Protein AF-A0A965AA32-F1 (afdb_monomer_lite)

pLDDT: mean 95.76, std 3.93, range [73.44, 98.69]

Foldseek 3Di:
DDQDPNFDDDVNHGPVVVCVVPPPPDDDDRLVVVLVVVVVVCVVQPPDPDAAADECVVDLDLVSLLSCVVSVHAYEYADVVSVVSNVVSPDDPVRYHHDHDPDDPVD

Secondary structure (DSSP, 8-state):
-EEETTEEEETTEEHHHHHHHH-SS-----HHHHHHHHHHHHHHTTTS----EEEGGG---HHHHHHHHHTT-EEEESSHHHHHHHHHTT--GGGEEE--SS--TT-

Sequence (107 aa):
MLLENGSYTIQGISVQEIAKEFGTPLYVYDASTIVSQIKTLRAAFAGTDLRIKYAAKALTNVNILRIMKQQGIGIDVVSVNEARLAMHAGFTSAEIMFTPSGVDFDE

Structure (mmCIF, N/CA/C/O backbone):
data_AF-A0A965AA32-F1
#
_entry.id   AF-A0A965AA32-F1
#
loop_
_atom_site.group_PDB
_atom_site.id
_atom_site.type_symbol
_atom_site.label_atom_id
_atom_site.label_alt_id
_atom_site.label_comp_id
_atom_site.label_asym_id
_atom_site.label_entity_id
_atom_site.label_seq_id
_atom_site.pdbx_PDB_ins_code
_atom_site.Cartn_x
_atom_site.Cartn_y
_atom_site.Cartn_z
_atom_site.occupancy
_atom_site.B_iso_or_equiv
_atom_site.auth_seq_id
_atom_site.auth_comp_id
_atom_site.auth_asym_id
_atom_site.auth_atom_id
_atom_site.pdbx_PDB_model_num
ATOM 1 N N . MET A 1 1 ? -5.068 11.812 9.236 1.00 84.81 1 MET A N 1
ATOM 2 C CA . MET A 1 1 ? -5.909 12.022 10.433 1.00 84.81 1 MET A CA 1
ATOM 3 C C . MET A 1 1 ? -5.695 13.447 10.897 1.00 84.81 1 MET A C 1
ATOM 5 O O . MET A 1 1 ? -4.544 13.865 10.970 1.00 84.81 1 MET A O 1
ATOM 9 N N . LEU A 1 2 ? -6.769 14.184 11.149 1.00 90.88 2 LEU A N 1
ATOM 10 C CA . LEU A 1 2 ? -6.731 15.578 11.596 1.00 90.88 2 LEU A CA 1
ATOM 11 C C . LEU A 1 2 ? -7.515 15.704 12.903 1.00 90.88 2 LEU A C 1
ATOM 13 O O . LEU A 1 2 ? -8.401 14.893 13.154 1.00 90.88 2 LEU A O 1
ATOM 17 N N . LEU A 1 3 ? -7.158 16.667 13.753 1.00 92.81 3 LEU A N 1
ATOM 18 C CA . LEU A 1 3 ? -7.915 16.983 14.964 1.00 92.81 3 LEU A CA 1
ATOM 19 C C . LEU A 1 3 ? -8.812 18.186 14.669 1.00 92.81 3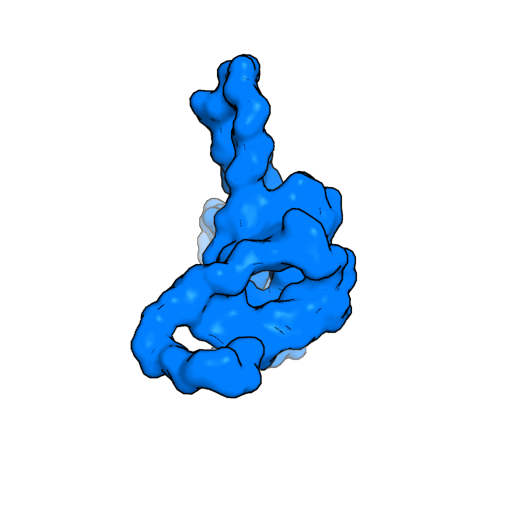 LEU A C 1
ATOM 21 O O . LEU A 1 3 ? -8.315 19.292 14.472 1.00 92.81 3 LEU A O 1
ATOM 25 N N . GLU A 1 4 ? -10.122 17.970 14.653 1.00 90.25 4 GLU A N 1
ATOM 26 C CA . GLU A 1 4 ? -11.129 18.976 14.317 1.00 90.25 4 GLU A CA 1
ATOM 27 C C . GLU A 1 4 ? -12.157 19.038 15.448 1.00 90.25 4 GLU A C 1
ATOM 29 O O . GLU A 1 4 ? -12.751 18.027 15.819 1.00 90.25 4 GLU A O 1
ATOM 34 N N . ASN A 1 5 ? -12.345 20.220 16.046 1.00 87.81 5 ASN A N 1
ATOM 35 C CA . ASN A 1 5 ? -13.311 20.444 17.133 1.00 87.81 5 ASN A CA 1
ATOM 36 C C . ASN A 1 5 ? -13.199 19.439 18.304 1.00 87.81 5 ASN A C 1
ATOM 38 O O . ASN A 1 5 ? -14.198 19.067 18.914 1.00 87.81 5 ASN A O 1
ATOM 42 N N . GLY A 1 6 ? -11.981 18.979 18.616 1.00 91.44 6 GLY A N 1
ATOM 43 C CA . GLY A 1 6 ? -11.726 18.014 19.694 1.00 91.44 6 GLY A CA 1
ATOM 44 C C . GLY A 1 6 ? -11.959 16.542 19.326 1.00 91.44 6 GLY A C 1
ATOM 45 O O . GLY A 1 6 ? -11.806 15.679 20.188 1.00 91.44 6 GLY A O 1
ATOM 46 N N . SER A 1 7 ? -12.281 16.234 18.067 1.00 91.62 7 SER A N 1
ATOM 47 C CA . SER A 1 7 ? -12.414 14.870 17.547 1.00 91.62 7 SER A CA 1
ATOM 48 C C .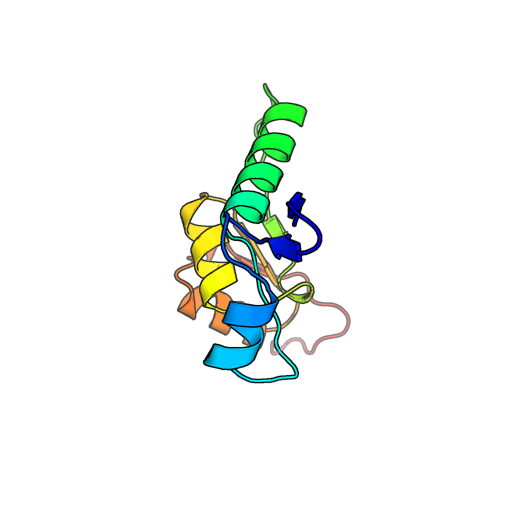 SER A 1 7 ? -11.386 14.599 16.451 1.00 91.62 7 SER A C 1
ATOM 50 O O . SER A 1 7 ? -11.121 15.456 15.611 1.00 91.62 7 SER A O 1
ATOM 52 N N . TYR A 1 8 ? -10.822 13.391 16.419 1.00 95.94 8 TYR A N 1
ATOM 53 C CA . TYR A 1 8 ? -9.996 12.976 15.289 1.00 95.94 8 TYR A CA 1
ATOM 54 C C . TYR A 1 8 ? -10.874 12.572 14.104 1.00 95.94 8 TYR A C 1
ATOM 56 O O . TYR A 1 8 ? -11.870 11.864 14.277 1.00 95.94 8 TYR A O 1
ATOM 64 N N . THR A 1 9 ? -10.486 12.993 12.903 1.00 95.75 9 THR A N 1
ATOM 65 C CA . THR A 1 9 ? -11.181 12.675 11.655 1.00 95.75 9 THR A CA 1
ATOM 66 C C . THR A 1 9 ? -10.240 12.041 10.629 1.00 95.75 9 THR A C 1
ATOM 68 O O . THR A 1 9 ? -9.030 12.308 10.587 1.00 95.75 9 THR A O 1
ATOM 71 N N . ILE A 1 10 ? -10.791 11.159 9.794 1.00 95.25 10 ILE A N 1
ATOM 72 C CA . ILE A 1 10 ? -10.145 10.605 8.599 1.00 95.25 10 ILE A CA 1
ATOM 73 C C . ILE A 1 10 ? -11.060 10.923 7.421 1.00 95.25 10 ILE A C 1
ATOM 75 O O . ILE A 1 10 ? -12.216 10.514 7.421 1.00 95.25 10 ILE A O 1
ATOM 79 N N . GLN A 1 11 ? -10.561 11.675 6.434 1.00 92.12 11 GLN A N 1
ATOM 80 C CA . GLN A 1 11 ? -11.360 12.140 5.291 1.00 92.12 11 GLN A CA 1
ATOM 81 C C . GLN A 1 11 ? -12.665 12.860 5.702 1.00 92.12 11 GLN A C 1
ATOM 83 O O . GLN A 1 11 ? -13.687 12.724 5.038 1.00 92.12 11 GLN A O 1
ATOM 88 N N . GLY A 1 12 ? -12.639 13.607 6.815 1.00 92.62 12 GLY A N 1
ATOM 89 C CA . GLY A 1 12 ? -13.803 14.316 7.362 1.00 92.62 12 GLY A CA 1
ATOM 90 C C . GLY A 1 12 ? -14.786 13.451 8.162 1.00 92.62 12 GLY A C 1
ATOM 91 O O . GLY A 1 12 ? -15.771 13.978 8.664 1.00 92.62 12 GLY A O 1
ATOM 92 N N . ILE A 1 13 ? -14.526 12.148 8.317 1.00 94.56 13 ILE A N 1
ATOM 93 C CA . ILE A 1 13 ? -15.363 11.226 9.099 1.00 94.56 13 ILE A CA 1
ATOM 94 C C . ILE A 1 13 ? -14.764 11.066 10.499 1.00 94.56 13 ILE A C 1
ATOM 96 O O . ILE A 1 13 ? -13.558 10.829 10.628 1.00 94.56 13 ILE A O 1
ATOM 100 N N . SER A 1 14 ? -15.582 11.182 11.550 1.00 95.44 14 SER A N 1
ATOM 101 C CA . SER A 1 14 ? -15.125 11.005 12.933 1.00 95.44 14 SER A CA 1
ATOM 102 C C . SER A 1 14 ? -14.668 9.568 13.184 1.00 95.44 14 SER A C 1
ATOM 104 O O . SER A 1 14 ? -15.355 8.605 12.845 1.00 95.44 14 SER A O 1
ATOM 106 N N . VAL A 1 15 ? -13.523 9.393 13.850 1.00 95.94 15 VAL A N 1
ATOM 107 C CA . VAL A 1 15 ? -13.055 8.046 14.213 1.00 95.94 15 VAL A CA 1
ATOM 108 C C . VAL A 1 15 ? -13.945 7.364 15.249 1.00 95.94 15 VAL A C 1
ATOM 110 O O . VAL A 1 15 ? -14.006 6.138 15.284 1.00 95.94 15 VAL A O 1
ATOM 113 N N . GLN A 1 16 ? -14.665 8.135 16.065 1.00 95.31 16 GLN A N 1
ATOM 114 C CA . GLN A 1 16 ? -15.646 7.629 17.018 1.00 95.31 16 GLN A CA 1
ATOM 115 C C . GLN A 1 16 ? -16.886 7.089 16.300 1.00 95.31 16 GLN A C 1
ATOM 117 O O . GLN A 1 16 ? -17.416 6.059 16.709 1.00 95.31 16 GLN A O 1
ATOM 122 N N . GLU A 1 17 ? -17.326 7.745 15.221 1.00 96.25 17 GLU A N 1
ATOM 123 C CA . GLU A 1 17 ? -18.419 7.252 14.371 1.00 96.25 17 GLU A CA 1
ATOM 124 C C . GLU A 1 17 ? -18.025 5.941 13.691 1.00 96.25 17 GLU A C 1
ATOM 126 O O . GLU A 1 17 ? -18.752 4.957 13.800 1.00 96.25 17 GLU A O 1
ATOM 131 N N . ILE A 1 18 ? -16.825 5.891 13.103 1.00 96.94 18 ILE A N 1
ATOM 132 C CA . ILE A 1 18 ? -16.283 4.677 12.480 1.00 96.94 18 ILE A CA 1
ATOM 133 C C . ILE A 1 18 ? -16.191 3.535 13.509 1.00 96.94 18 ILE A C 1
ATOM 135 O O . ILE A 1 18 ? -16.637 2.420 13.247 1.00 96.94 18 ILE A O 1
ATOM 139 N N . ALA A 1 19 ? -15.654 3.799 14.704 1.00 97.44 19 ALA A N 1
ATOM 140 C CA . ALA A 1 19 ? -15.545 2.793 15.762 1.00 97.44 19 ALA A CA 1
ATOM 141 C C . ALA A 1 19 ? -16.915 2.311 16.269 1.00 97.44 19 ALA A C 1
ATOM 143 O O . ALA A 1 19 ? -17.064 1.143 16.624 1.00 97.44 19 ALA A O 1
ATOM 144 N N . LYS A 1 20 ? -17.921 3.192 16.303 1.00 97.75 20 LYS A N 1
ATOM 145 C CA . LYS A 1 20 ? -19.294 2.836 16.679 1.00 97.75 20 LYS A CA 1
ATOM 146 C C . LYS A 1 20 ? -19.963 1.958 15.621 1.00 97.75 20 LYS A C 1
ATOM 148 O O . LYS A 1 20 ? -20.701 1.049 15.987 1.00 97.75 20 LYS A O 1
ATOM 153 N N . GLU A 1 21 ? -19.726 2.235 14.342 1.00 98.19 21 GLU A N 1
ATOM 154 C CA . GLU A 1 21 ? -20.310 1.486 13.226 1.00 98.19 21 GLU A CA 1
ATOM 155 C C . GLU A 1 21 ? -19.676 0.098 13.059 1.00 98.19 21 GLU A C 1
ATOM 157 O O . GLU A 1 21 ? -20.393 -0.894 12.945 1.00 98.19 21 GLU A O 1
ATOM 162 N N . PHE A 1 22 ? -18.342 0.010 13.084 1.00 98.00 22 PHE A N 1
ATOM 163 C CA . PHE A 1 22 ? -17.609 -1.221 12.754 1.00 98.00 22 PHE A CA 1
ATOM 164 C C . PHE A 1 22 ? -17.068 -1.988 13.973 1.00 98.00 22 PHE A C 1
ATOM 166 O O . PHE A 1 22 ? -16.559 -3.099 13.820 1.00 98.00 22 PHE A O 1
ATOM 173 N N . GLY A 1 23 ? -17.188 -1.431 15.181 1.00 98.19 23 GLY A N 1
ATOM 174 C CA . GLY A 1 23 ? -16.656 -2.018 16.413 1.00 98.19 23 GLY A CA 1
ATOM 175 C C . GLY A 1 23 ? -15.141 -1.847 16.569 1.00 98.19 23 GLY A C 1
ATOM 176 O O . GLY A 1 23 ? -14.474 -1.208 15.756 1.00 98.19 23 GLY A O 1
ATOM 177 N N . THR A 1 24 ? -14.582 -2.404 17.649 1.00 97.81 24 THR A N 1
ATOM 178 C CA . THR A 1 24 ? -13.140 -2.354 17.955 1.00 97.81 24 THR A CA 1
ATOM 179 C C . THR A 1 24 ? -12.619 -3.712 18.459 1.00 97.81 24 THR A C 1
ATOM 181 O O . THR A 1 24 ? -13.386 -4.458 19.072 1.00 97.81 24 THR A O 1
ATOM 184 N N . PRO A 1 25 ? -11.330 -4.060 18.223 1.00 97.00 25 PRO A N 1
ATOM 185 C CA . PRO A 1 25 ? -10.288 -3.270 17.551 1.00 97.00 25 PRO A CA 1
ATOM 186 C C . PRO A 1 25 ? -10.502 -3.153 16.033 1.00 97.00 25 PRO A C 1
ATOM 188 O O . PRO A 1 25 ? -10.979 -4.084 15.392 1.00 97.00 25 PRO A O 1
ATOM 191 N N . LEU A 1 26 ? -10.127 -2.004 15.463 1.00 97.19 26 LEU A N 1
ATOM 192 C CA . LEU A 1 26 ? -10.347 -1.679 14.053 1.00 97.19 26 LEU A CA 1
ATOM 193 C C . LEU A 1 26 ? -9.115 -1.013 13.436 1.00 97.19 26 LEU A C 1
ATOM 195 O O . LEU A 1 26 ? -8.569 -0.062 13.995 1.00 97.19 26 LEU A O 1
ATOM 199 N N . TYR A 1 27 ? -8.725 -1.478 12.249 1.00 96.62 27 TYR A N 1
ATOM 200 C CA . TYR A 1 27 ? -7.753 -0.801 11.393 1.00 96.62 27 TYR A CA 1
ATOM 201 C C . TYR A 1 27 ? -8.485 0.024 10.336 1.00 96.62 27 TYR A C 1
ATOM 203 O O . TYR A 1 27 ? -9.319 -0.503 9.603 1.00 96.62 27 TYR A O 1
ATOM 211 N N . VAL A 1 28 ? -8.139 1.307 10.232 1.00 96.12 28 VAL A N 1
ATOM 212 C CA . VAL A 1 28 ? -8.701 2.229 9.240 1.00 96.12 28 VAL A CA 1
ATOM 213 C C . VAL A 1 28 ? -7.574 2.736 8.351 1.00 96.12 28 VAL A C 1
ATOM 215 O O . VAL A 1 28 ? -6.581 3.271 8.843 1.00 96.12 28 VAL A O 1
ATOM 218 N N . TYR A 1 29 ? -7.732 2.574 7.039 1.00 95.81 29 TYR A N 1
ATOM 219 C CA . TYR A 1 29 ? -6.762 3.022 6.044 1.00 95.81 29 TYR A CA 1
ATOM 220 C C . TYR A 1 29 ? -7.350 4.155 5.210 1.00 95.81 29 TYR A C 1
ATOM 222 O O . TYR A 1 29 ? -8.465 4.053 4.705 1.00 95.81 29 TYR A O 1
ATOM 230 N N . ASP A 1 30 ? -6.570 5.214 5.018 1.00 95.62 30 ASP A N 1
ATOM 231 C CA . ASP A 1 30 ? -6.906 6.304 4.111 1.00 95.62 30 ASP A CA 1
ATOM 232 C C . ASP A 1 30 ? -6.243 6.075 2.746 1.00 95.62 30 ASP A C 1
ATOM 234 O O . ASP A 1 30 ? -5.032 6.243 2.575 1.00 95.62 30 ASP A O 1
ATOM 238 N N . ALA A 1 31 ? -7.052 5.696 1.756 1.00 95.44 31 ALA A N 1
ATOM 239 C CA . ALA A 1 31 ? -6.591 5.472 0.390 1.0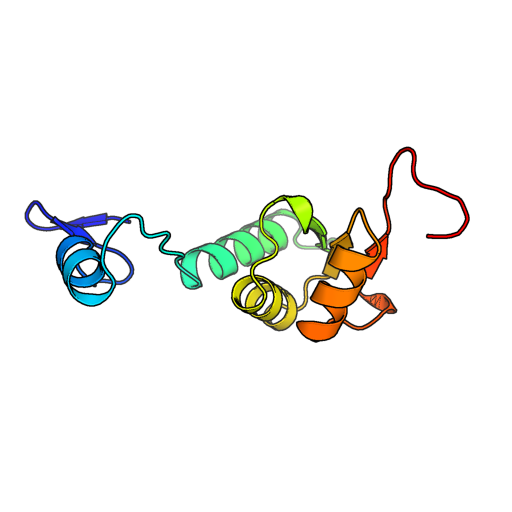0 95.44 31 ALA A CA 1
ATOM 240 C C . ALA A 1 31 ? -5.972 6.729 -0.245 1.00 95.44 31 ALA A C 1
ATOM 242 O O . ALA A 1 31 ? -5.042 6.614 -1.046 1.00 95.44 31 ALA A O 1
ATOM 243 N N . SER A 1 32 ? -6.444 7.928 0.116 1.00 95.50 32 SER A N 1
ATOM 244 C CA . SER A 1 32 ? -5.930 9.179 -0.448 1.00 95.50 32 SER A CA 1
ATOM 245 C C . SER A 1 32 ? -4.490 9.440 -0.005 1.00 95.50 32 SER A C 1
ATOM 247 O O . SER A 1 32 ? -3.651 9.820 -0.825 1.00 95.50 32 SER A O 1
ATOM 249 N N . THR A 1 33 ? -4.175 9.112 1.252 1.00 96.31 33 THR A N 1
ATOM 250 C CA . THR A 1 33 ? -2.812 9.144 1.788 1.00 96.31 33 THR A CA 1
ATOM 251 C C . THR A 1 33 ? -1.899 8.207 0.992 1.00 96.31 33 THR A C 1
ATOM 253 O O . THR A 1 33 ? -0.830 8.625 0.554 1.00 96.31 33 THR A O 1
ATOM 256 N N . ILE A 1 34 ? -2.328 6.971 0.713 1.00 96.69 34 ILE A N 1
ATOM 257 C CA . ILE A 1 34 ? -1.541 6.002 -0.076 1.00 96.69 34 ILE A CA 1
ATOM 258 C C . ILE A 1 34 ? -1.221 6.553 -1.473 1.00 96.69 34 ILE A C 1
ATOM 260 O O . ILE A 1 34 ? -0.064 6.562 -1.898 1.00 96.69 34 ILE A O 1
ATOM 264 N N . VAL A 1 35 ? -2.239 7.061 -2.172 1.00 98.00 35 VAL A N 1
ATOM 265 C CA . VAL A 1 35 ? -2.085 7.659 -3.506 1.00 98.00 35 VAL A CA 1
ATOM 266 C C . VAL A 1 35 ? -1.157 8.876 -3.466 1.00 98.00 35 VAL A C 1
ATOM 268 O O . VAL A 1 35 ? -0.307 9.034 -4.344 1.00 98.00 35 VAL A O 1
ATOM 271 N N . SER A 1 36 ? -1.281 9.724 -2.442 1.00 97.94 36 SER A N 1
ATOM 272 C CA . SER A 1 36 ? -0.416 10.890 -2.251 1.00 97.94 36 SER A CA 1
ATOM 273 C C . SER A 1 36 ? 1.047 10.488 -2.070 1.00 97.94 36 SER A C 1
ATOM 275 O O . SER A 1 36 ? 1.918 11.057 -2.723 1.00 97.94 36 SER A O 1
ATOM 277 N N . GLN A 1 37 ? 1.332 9.463 -1.262 1.00 97.81 37 GLN A N 1
ATOM 278 C CA . GLN A 1 37 ? 2.702 8.985 -1.055 1.00 97.81 37 GLN A CA 1
ATOM 279 C C . GLN A 1 37 ? 3.340 8.474 -2.354 1.00 97.81 37 GLN A C 1
ATOM 281 O O . GLN A 1 37 ? 4.499 8.781 -2.633 1.00 97.81 37 GLN A O 1
ATOM 286 N N . ILE A 1 38 ? 2.582 7.758 -3.192 1.00 98.00 38 ILE A N 1
ATOM 287 C CA . ILE A 1 38 ? 3.062 7.311 -4.509 1.00 98.00 38 ILE A CA 1
ATOM 288 C C . ILE A 1 38 ? 3.385 8.511 -5.406 1.00 98.00 38 ILE A C 1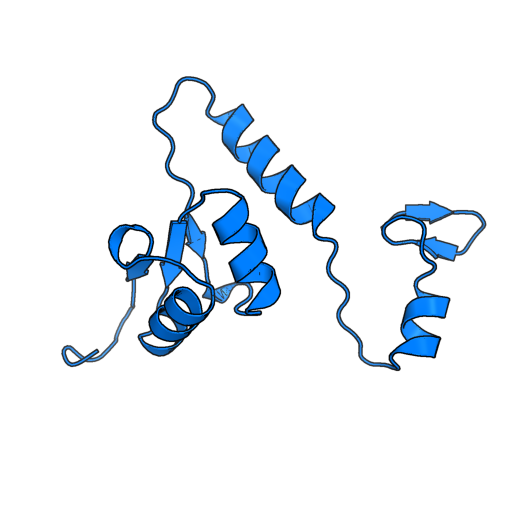
ATOM 290 O O . ILE A 1 38 ? 4.426 8.521 -6.064 1.00 98.00 38 ILE A O 1
ATOM 294 N N . LYS A 1 39 ? 2.525 9.539 -5.425 1.00 97.88 39 LYS A N 1
ATOM 295 C CA . LYS A 1 39 ? 2.770 10.771 -6.194 1.00 97.88 39 LYS A CA 1
ATOM 296 C C . LYS A 1 39 ? 4.025 11.496 -5.717 1.00 97.88 39 LYS A C 1
ATOM 298 O O . LYS A 1 39 ? 4.839 11.876 -6.555 1.00 97.88 39 LYS A O 1
ATOM 303 N N . THR A 1 40 ? 4.214 11.631 -4.405 1.00 98.25 40 THR A N 1
ATOM 304 C CA . THR A 1 40 ? 5.420 12.234 -3.819 1.00 98.25 40 THR A CA 1
ATOM 305 C C . THR A 1 40 ? 6.680 11.483 -4.245 1.00 98.25 40 THR A C 1
ATOM 307 O O . THR A 1 40 ? 7.643 12.112 -4.680 1.00 98.25 40 THR A O 1
ATOM 310 N N . LEU A 1 41 ? 6.665 10.145 -4.207 1.00 97.31 41 LEU A N 1
ATOM 311 C CA . LEU A 1 41 ? 7.790 9.333 -4.681 1.00 97.31 41 LEU A CA 1
ATOM 312 C C . LEU A 1 41 ? 8.056 9.538 -6.176 1.00 97.31 41 LEU A C 1
ATOM 314 O O . LEU A 1 41 ? 9.197 9.767 -6.557 1.00 97.31 41 LEU A O 1
ATOM 318 N N . ARG A 1 42 ? 7.028 9.517 -7.033 1.00 97.19 42 ARG A N 1
ATOM 319 C CA . ARG A 1 42 ? 7.213 9.773 -8.474 1.00 97.19 42 ARG A CA 1
ATOM 320 C C . ARG A 1 42 ? 7.797 11.163 -8.738 1.00 97.19 42 ARG A C 1
ATOM 322 O O . ARG A 1 42 ? 8.685 11.292 -9.574 1.00 97.19 42 ARG A O 1
ATOM 329 N N . ALA A 1 43 ? 7.324 12.182 -8.020 1.00 97.62 43 ALA A N 1
ATOM 330 C CA . ALA A 1 43 ? 7.803 13.553 -8.166 1.00 97.62 43 ALA A CA 1
ATOM 331 C C . ALA A 1 43 ? 9.274 13.707 -7.746 1.00 97.62 43 ALA A C 1
ATOM 333 O O . ALA A 1 43 ? 10.030 14.395 -8.427 1.00 97.62 43 ALA A O 1
ATOM 334 N N . ALA A 1 44 ? 9.700 13.030 -6.675 1.00 98.06 44 ALA A N 1
ATOM 335 C CA . ALA A 1 44 ? 11.082 13.077 -6.195 1.00 98.06 44 ALA A CA 1
ATOM 336 C C . ALA A 1 44 ? 12.107 12.519 -7.204 1.00 98.06 44 ALA A C 1
ATOM 338 O O . ALA A 1 44 ? 13.270 12.907 -7.170 1.00 98.06 44 ALA A O 1
ATOM 339 N N . PHE A 1 45 ? 11.675 11.644 -8.116 1.00 97.31 45 PHE A N 1
ATOM 340 C CA . PHE A 1 45 ? 12.503 11.056 -9.176 1.00 97.31 45 PHE A CA 1
ATOM 341 C C . PHE A 1 45 ? 12.078 11.528 -10.576 1.00 97.31 45 PHE A C 1
ATOM 343 O O . PHE A 1 45 ? 12.279 10.822 -11.569 1.00 97.31 45 PHE A O 1
ATOM 350 N N . ALA A 1 46 ? 11.464 12.712 -10.677 1.00 95.50 46 ALA A N 1
ATOM 351 C CA . ALA A 1 46 ? 11.072 13.282 -11.959 1.00 95.50 46 ALA A CA 1
ATOM 352 C C . ALA A 1 46 ? 12.269 13.341 -12.930 1.00 95.50 46 ALA A C 1
ATOM 354 O O . ALA A 1 46 ? 13.364 13.765 -12.566 1.00 95.50 46 ALA A O 1
ATOM 355 N N . GLY A 1 47 ? 12.061 12.890 -14.171 1.00 95.88 47 GLY A N 1
ATOM 356 C CA . GLY A 1 47 ? 13.112 12.795 -15.193 1.00 95.88 47 GLY A CA 1
ATOM 357 C C . GLY A 1 47 ? 13.892 11.473 -15.206 1.00 95.88 47 GLY A C 1
ATOM 358 O O . GLY A 1 47 ? 14.716 11.277 -16.093 1.00 95.88 47 GLY A O 1
ATOM 359 N N . THR A 1 48 ? 13.618 10.552 -14.278 1.00 96.75 48 THR A N 1
ATOM 360 C CA . THR A 1 48 ? 14.172 9.186 -14.281 1.00 96.75 48 THR A CA 1
ATOM 361 C C . THR A 1 48 ? 13.132 8.186 -14.790 1.00 96.75 48 THR A C 1
ATOM 363 O O . THR A 1 48 ? 11.946 8.325 -14.487 1.00 96.75 48 THR A O 1
ATOM 366 N N . ASP A 1 49 ? 13.563 7.143 -15.509 1.00 94.75 49 ASP A N 1
ATOM 367 C CA . ASP A 1 49 ? 12.723 5.963 -15.777 1.00 94.75 49 ASP A CA 1
ATOM 368 C C . ASP A 1 49 ? 12.544 5.148 -14.481 1.00 94.75 49 ASP A C 1
ATOM 370 O O . ASP A 1 49 ? 13.230 4.158 -14.220 1.00 94.75 49 ASP A O 1
ATOM 374 N N . LEU A 1 50 ? 11.673 5.642 -13.598 1.00 95.88 50 LEU A N 1
ATOM 375 C CA . LEU A 1 50 ? 11.423 5.060 -12.285 1.00 95.88 50 LEU A CA 1
ATOM 376 C C . LEU A 1 50 ? 10.352 3.965 -12.356 1.00 95.88 50 LEU A C 1
ATOM 378 O O . LEU A 1 50 ? 9.203 4.208 -12.734 1.00 95.88 50 LEU A O 1
ATOM 382 N N . ARG A 1 51 ? 10.683 2.789 -11.813 1.00 95.06 51 ARG A N 1
ATOM 383 C CA . ARG A 1 51 ? 9.717 1.728 -11.494 1.00 95.06 51 ARG A CA 1
ATOM 384 C C . ARG A 1 51 ? 9.582 1.580 -9.985 1.00 95.06 51 ARG A C 1
ATOM 386 O O . ARG A 1 51 ? 10.493 1.101 -9.319 1.00 95.06 51 ARG A O 1
ATOM 393 N N . ILE A 1 52 ? 8.427 1.964 -9.450 1.00 97.75 52 ILE A N 1
ATOM 394 C CA . ILE A 1 52 ? 8.094 1.755 -8.037 1.00 97.75 52 ILE A CA 1
ATOM 395 C C . ILE A 1 52 ? 7.532 0.342 -7.877 1.00 97.75 52 ILE A C 1
ATOM 397 O O . ILE A 1 52 ? 6.651 -0.052 -8.644 1.00 97.75 52 ILE A O 1
ATOM 401 N N . LYS A 1 53 ? 8.010 -0.397 -6.872 1.00 98.12 53 LYS A N 1
ATOM 402 C CA . LYS A 1 53 ? 7.439 -1.680 -6.450 1.00 98.12 53 LYS A CA 1
ATOM 403 C C . LYS A 1 53 ? 7.090 -1.624 -4.967 1.00 98.12 53 LYS A C 1
ATOM 405 O O . LYS A 1 53 ? 7.931 -1.259 -4.151 1.00 98.12 53 LYS A O 1
ATOM 410 N N . TYR A 1 54 ? 5.846 -1.942 -4.628 1.00 98.44 54 TYR A N 1
ATOM 411 C CA . TYR A 1 54 ? 5.393 -2.006 -3.242 1.00 98.44 54 TYR A CA 1
ATOM 412 C C . TYR A 1 54 ? 5.835 -3.319 -2.590 1.00 98.44 54 TYR A C 1
ATOM 414 O O . TYR A 1 54 ? 5.555 -4.378 -3.135 1.00 98.44 54 TYR A O 1
ATOM 422 N N . ALA A 1 55 ? 6.481 -3.274 -1.426 1.00 98.25 55 ALA A N 1
ATOM 423 C CA . ALA A 1 55 ? 6.845 -4.484 -0.689 1.00 98.25 55 ALA A CA 1
ATOM 424 C C . ALA A 1 55 ? 5.611 -5.081 0.011 1.00 98.25 55 ALA A C 1
ATOM 426 O O . ALA A 1 55 ? 5.139 -4.533 1.010 1.00 98.25 55 ALA A O 1
ATOM 427 N N . ALA A 1 56 ? 5.103 -6.209 -0.492 1.00 97.88 56 ALA A N 1
ATOM 428 C CA . ALA A 1 56 ? 3.857 -6.835 -0.044 1.00 97.88 56 ALA A CA 1
ATOM 429 C C . ALA A 1 56 ? 3.857 -7.176 1.452 1.00 97.88 56 ALA A C 1
ATOM 431 O O . ALA A 1 56 ? 2.850 -6.952 2.124 1.00 97.88 56 ALA A O 1
ATOM 432 N N . LYS A 1 57 ? 5.012 -7.590 1.989 1.00 96.06 57 LYS A N 1
ATOM 433 C CA . LYS A 1 57 ? 5.230 -7.871 3.418 1.00 96.06 57 LYS A CA 1
ATOM 434 C C . LYS A 1 57 ? 4.835 -6.732 4.369 1.00 96.06 57 LYS A C 1
ATOM 436 O O . LYS A 1 57 ? 4.666 -6.972 5.559 1.00 96.06 57 LYS A O 1
ATOM 441 N N . ALA A 1 58 ? 4.715 -5.493 3.878 1.00 97.56 58 ALA A N 1
ATOM 442 C CA . ALA A 1 58 ? 4.268 -4.362 4.687 1.00 97.56 58 ALA A CA 1
ATOM 443 C C . ALA A 1 58 ? 2.755 -4.402 4.980 1.00 97.56 58 ALA A C 1
ATOM 445 O O . ALA A 1 58 ? 2.351 -4.078 6.095 1.00 97.56 58 ALA A O 1
ATOM 446 N N . LEU A 1 59 ? 1.923 -4.775 4.000 1.00 97.75 59 LEU A N 1
ATOM 447 C CA . LEU A 1 59 ? 0.478 -4.967 4.151 1.00 97.75 59 LEU A CA 1
ATOM 448 C C . LEU A 1 59 ? -0.102 -5.676 2.919 1.00 97.75 59 LEU A C 1
ATOM 450 O O . LEU A 1 59 ? -0.211 -5.106 1.836 1.00 97.75 59 LEU A O 1
ATOM 454 N N . THR A 1 60 ? -0.582 -6.897 3.115 1.00 97.19 60 THR A N 1
ATOM 455 C CA . THR A 1 60 ? -1.123 -7.760 2.055 1.00 97.19 60 THR A CA 1
ATOM 456 C C . THR A 1 60 ? -2.640 -7.648 1.877 1.00 97.19 60 THR A C 1
ATOM 458 O O . THR A 1 60 ? -3.253 -8.458 1.188 1.00 97.19 60 THR A O 1
ATOM 461 N N . ASN A 1 61 ? -3.292 -6.641 2.467 1.00 97.88 61 ASN A N 1
ATOM 462 C CA . ASN A 1 61 ? -4.732 -6.453 2.292 1.00 97.88 61 ASN A CA 1
ATOM 463 C C . ASN A 1 61 ? -5.081 -6.268 0.800 1.00 97.88 61 ASN A C 1
ATOM 465 O O . ASN A 1 61 ? -4.643 -5.305 0.174 1.00 97.88 61 ASN A O 1
ATOM 469 N N . VAL A 1 62 ? -5.909 -7.159 0.242 1.00 97.56 62 VAL A N 1
ATOM 470 C CA . VAL A 1 62 ? -6.227 -7.202 -1.201 1.00 97.56 62 VAL A CA 1
ATOM 471 C C . VAL A 1 62 ? -6.773 -5.875 -1.730 1.00 97.56 62 VAL A C 1
ATOM 473 O O . VAL A 1 62 ? -6.456 -5.491 -2.854 1.00 97.56 62 VAL A O 1
ATOM 476 N N . ASN A 1 63 ? -7.564 -5.145 -0.941 1.00 97.81 63 ASN A N 1
ATOM 477 C CA . ASN A 1 63 ? -8.104 -3.856 -1.375 1.00 97.81 63 ASN A CA 1
ATOM 478 C C . ASN A 1 63 ? -7.014 -2.778 -1.431 1.00 97.81 63 ASN A C 1
ATOM 480 O O . ASN A 1 63 ? -7.002 -1.977 -2.363 1.00 97.81 63 ASN A O 1
ATOM 484 N N . ILE A 1 64 ? -6.051 -2.805 -0.507 1.00 98.19 64 ILE A N 1
ATOM 485 C CA . ILE A 1 64 ? -4.869 -1.936 -0.568 1.00 98.19 64 ILE A CA 1
ATOM 486 C C . ILE A 1 64 ? -3.991 -2.298 -1.768 1.00 98.19 64 ILE A C 1
ATOM 488 O O . ILE A 1 64 ? -3.589 -1.411 -2.517 1.00 98.19 64 ILE A O 1
ATOM 492 N N . LEU A 1 65 ? -3.758 -3.589 -2.016 1.00 98.50 65 LEU A N 1
ATOM 493 C CA . LEU A 1 65 ? -3.006 -4.043 -3.188 1.00 98.50 65 LEU A CA 1
ATOM 494 C C . LEU A 1 65 ? -3.679 -3.608 -4.503 1.00 98.50 65 LEU A C 1
ATOM 496 O O . LEU A 1 65 ? -2.996 -3.150 -5.416 1.00 98.50 65 LEU A O 1
ATOM 500 N N . ARG A 1 66 ? -5.015 -3.657 -4.589 1.00 98.50 66 ARG A N 1
ATOM 501 C CA . ARG A 1 66 ? -5.771 -3.125 -5.738 1.00 98.50 66 ARG A CA 1
ATOM 502 C C . ARG A 1 66 ? -5.564 -1.624 -5.929 1.00 98.50 66 ARG A C 1
ATOM 504 O O . ARG A 1 66 ? -5.394 -1.191 -7.065 1.00 98.50 66 ARG A O 1
ATOM 511 N N . ILE A 1 67 ? -5.529 -0.837 -4.850 1.00 98.25 67 ILE A N 1
ATOM 512 C CA . ILE A 1 67 ? -5.212 0.600 -4.929 1.00 98.25 67 ILE A CA 1
ATOM 513 C C . ILE A 1 67 ? -3.802 0.796 -5.500 1.00 98.25 67 ILE A C 1
ATOM 515 O O . ILE A 1 67 ? -3.631 1.582 -6.429 1.00 98.25 67 ILE A O 1
ATOM 519 N N . MET A 1 68 ? -2.804 0.047 -5.014 1.00 98.12 68 MET A N 1
ATOM 520 C CA . MET A 1 68 ? -1.434 0.100 -5.549 1.00 98.12 68 MET A CA 1
ATOM 521 C C . MET A 1 68 ? -1.409 -0.218 -7.053 1.00 98.12 68 MET A C 1
ATOM 523 O O . MET A 1 68 ? -0.860 0.553 -7.843 1.00 98.12 68 MET A O 1
ATOM 527 N N . LYS A 1 69 ? -2.079 -1.300 -7.468 1.00 98.06 69 LYS A N 1
ATOM 528 C CA . LYS A 1 69 ? -2.209 -1.696 -8.877 1.00 98.06 69 LYS A CA 1
ATOM 529 C C . LYS A 1 69 ? -2.849 -0.597 -9.730 1.00 98.06 69 LYS A C 1
ATOM 531 O O . LYS A 1 69 ? -2.349 -0.294 -10.810 1.00 98.06 69 LYS A O 1
ATOM 536 N N . GLN A 1 70 ? -3.920 0.033 -9.246 1.00 98.25 70 GLN A N 1
ATOM 537 C CA . GLN A 1 70 ? -4.592 1.143 -9.936 1.00 98.25 70 GLN A CA 1
ATOM 538 C C . GLN A 1 70 ? -3.690 2.373 -10.110 1.00 98.25 70 GLN A C 1
ATOM 540 O O . GLN A 1 70 ? -3.859 3.118 -11.070 1.00 98.25 70 GLN A O 1
ATOM 545 N N . GLN A 1 71 ? -2.711 2.580 -9.222 1.00 98.12 71 GLN A N 1
ATOM 546 C CA . GLN A 1 71 ? -1.697 3.634 -9.362 1.00 98.12 71 GLN A CA 1
ATOM 547 C C . GLN A 1 71 ? -0.536 3.254 -10.302 1.00 98.12 71 GLN A C 1
ATOM 549 O O . GLN A 1 71 ? 0.432 4.016 -10.432 1.00 98.12 71 GLN A O 1
ATOM 554 N N . GLY A 1 72 ? -0.606 2.087 -10.952 1.00 97.06 72 GLY A N 1
ATOM 555 C CA . GLY A 1 72 ? 0.370 1.634 -11.942 1.00 97.06 72 GLY A CA 1
ATOM 556 C C . GLY A 1 72 ? 1.770 1.432 -11.365 1.00 97.06 72 GLY A C 1
ATOM 557 O O . GLY A 1 72 ? 2.759 1.730 -12.037 1.00 97.06 72 GLY A O 1
ATOM 558 N N . ILE A 1 73 ? 1.871 1.027 -10.096 1.00 97.81 73 ILE A N 1
ATOM 559 C CA . ILE A 1 73 ? 3.134 0.572 -9.504 1.00 97.81 73 ILE A CA 1
ATOM 560 C C . ILE A 1 73 ? 3.180 -0.958 -9.523 1.00 97.81 73 ILE A C 1
ATOM 562 O O . ILE A 1 73 ? 2.134 -1.602 -9.542 1.00 97.81 73 ILE A O 1
ATOM 566 N N . GLY A 1 74 ? 4.380 -1.535 -9.532 1.00 98.50 74 GLY A N 1
ATOM 567 C CA . GLY A 1 74 ? 4.566 -2.977 -9.380 1.00 98.50 74 GLY A CA 1
ATOM 568 C C . GLY A 1 74 ? 4.508 -3.410 -7.916 1.00 98.50 74 GLY A C 1
ATOM 569 O O . GLY A 1 74 ? 4.268 -2.606 -7.009 1.00 98.50 74 GLY A O 1
ATOM 570 N N . ILE A 1 75 ? 4.792 -4.683 -7.675 1.00 98.69 75 ILE A N 1
ATOM 571 C CA . ILE A 1 75 ? 4.811 -5.276 -6.338 1.00 98.69 75 ILE A CA 1
ATOM 572 C C . ILE A 1 75 ? 6.029 -6.185 -6.176 1.00 98.69 75 ILE A C 1
ATOM 574 O O . ILE A 1 75 ? 6.479 -6.824 -7.123 1.00 98.69 75 ILE A O 1
ATOM 578 N N . ASP A 1 76 ? 6.586 -6.186 -4.976 1.00 98.50 76 ASP A N 1
ATOM 579 C CA . ASP A 1 76 ? 7.685 -7.034 -4.541 1.00 98.50 76 ASP A CA 1
ATOM 580 C C . ASP A 1 76 ? 7.156 -7.995 -3.477 1.00 98.50 76 ASP A C 1
ATOM 582 O O . ASP A 1 76 ? 6.546 -7.562 -2.496 1.00 98.50 76 ASP A O 1
ATOM 586 N N . VAL A 1 77 ? 7.325 -9.291 -3.710 1.00 97.94 77 VAL A N 1
ATOM 587 C CA . VAL A 1 77 ? 6.767 -10.375 -2.898 1.00 97.94 77 VAL A CA 1
ATOM 588 C C . VAL A 1 77 ? 7.884 -11.310 -2.453 1.00 97.94 77 VAL A C 1
ATOM 590 O O . VAL A 1 77 ? 8.858 -11.513 -3.175 1.00 97.94 77 VAL A O 1
ATOM 593 N N . VAL A 1 78 ? 7.740 -11.888 -1.265 1.00 96.62 78 VAL A N 1
ATOM 594 C CA . VAL A 1 78 ? 8.752 -12.748 -0.631 1.00 96.62 78 VAL A CA 1
ATOM 595 C C . VAL A 1 78 ? 8.278 -14.185 -0.413 1.00 96.62 78 VAL A C 1
ATOM 597 O O . VAL A 1 78 ? 9.037 -14.990 0.110 1.00 96.62 78 VAL A O 1
ATOM 600 N N . SER A 1 79 ? 7.044 -14.518 -0.807 1.00 95.12 79 SER A N 1
ATOM 601 C CA . SER A 1 79 ? 6.535 -15.899 -0.847 1.00 95.12 79 SER A CA 1
ATOM 602 C C . SER A 1 79 ? 5.594 -16.121 -2.032 1.00 95.12 79 SER A C 1
ATOM 604 O O . SER A 1 79 ? 4.978 -15.176 -2.544 1.00 95.12 79 SER A O 1
ATOM 606 N N . VAL A 1 80 ? 5.391 -17.381 -2.416 1.00 94.62 80 VAL A N 1
ATOM 607 C CA . VAL A 1 80 ? 4.428 -17.760 -3.464 1.00 94.62 80 VAL A CA 1
ATOM 608 C C . VAL A 1 80 ? 3.000 -17.351 -3.094 1.00 94.62 80 VAL A C 1
ATOM 610 O O . VAL A 1 80 ? 2.204 -16.982 -3.960 1.00 94.62 80 VAL A O 1
ATOM 61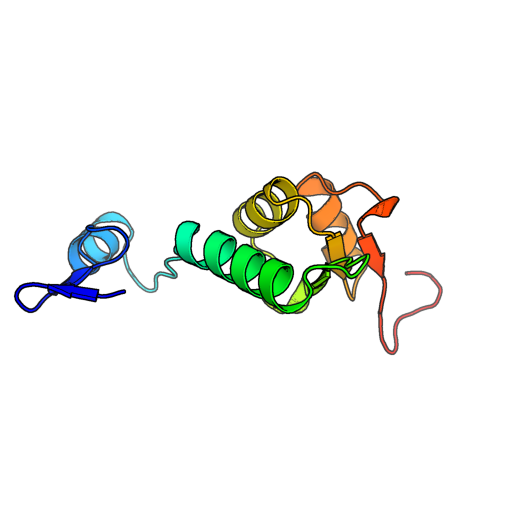3 N N . ASN A 1 81 ? 2.649 -17.357 -1.806 1.00 95.19 81 ASN A N 1
ATOM 614 C CA . ASN A 1 81 ? 1.318 -16.938 -1.362 1.00 95.19 81 ASN A CA 1
ATOM 615 C C . ASN A 1 81 ? 1.097 -15.430 -1.519 1.00 95.19 81 ASN A C 1
ATOM 617 O O . ASN A 1 81 ? 0.005 -15.015 -1.910 1.00 95.19 81 ASN A O 1
ATOM 621 N N . GLU A 1 82 ? 2.124 -14.609 -1.301 1.00 97.44 82 GLU A N 1
ATOM 622 C CA . GLU A 1 82 ? 2.058 -13.182 -1.628 1.00 97.44 82 GLU A CA 1
ATOM 623 C C . GLU A 1 82 ? 1.954 -12.956 -3.141 1.00 97.44 82 GLU A C 1
ATOM 625 O O . GLU A 1 82 ? 1.152 -12.127 -3.573 1.00 97.44 82 GLU A O 1
ATOM 630 N N . ALA A 1 83 ? 2.676 -13.732 -3.959 1.00 97.25 83 ALA A N 1
ATOM 631 C CA . ALA A 1 83 ? 2.553 -13.679 -5.418 1.00 97.25 83 ALA A CA 1
ATOM 632 C C . ALA A 1 83 ? 1.129 -14.034 -5.884 1.00 97.25 83 ALA A C 1
ATOM 634 O O . ALA A 1 83 ? 0.535 -13.331 -6.703 1.00 97.25 83 ALA A O 1
ATOM 635 N N . ARG A 1 84 ? 0.531 -15.089 -5.315 1.00 97.31 84 ARG A N 1
ATOM 636 C CA . ARG A 1 84 ? -0.868 -15.475 -5.567 1.00 97.31 84 ARG A CA 1
ATOM 637 C C . ARG A 1 84 ? -1.843 -14.375 -5.172 1.00 97.31 84 ARG A C 1
ATOM 639 O O . ARG A 1 84 ? -2.776 -14.088 -5.919 1.00 97.31 84 ARG A O 1
ATOM 646 N N . LEU A 1 85 ? -1.620 -13.737 -4.028 1.00 98.12 85 LEU A N 1
ATOM 647 C CA . LEU A 1 85 ? -2.469 -12.649 -3.562 1.00 98.12 85 LEU A CA 1
ATOM 648 C C . LEU A 1 85 ? -2.338 -11.396 -4.435 1.00 98.12 85 LEU A C 1
ATOM 650 O O . LEU A 1 85 ? -3.339 -10.740 -4.718 1.00 98.12 85 LEU A O 1
ATOM 654 N N . ALA A 1 86 ? -1.133 -11.100 -4.922 1.00 98.44 86 ALA A N 1
ATOM 655 C CA . ALA A 1 86 ? -0.891 -10.051 -5.905 1.00 98.44 86 ALA A CA 1
ATOM 656 C C . ALA A 1 86 ? -1.644 -10.329 -7.215 1.00 98.44 86 ALA A C 1
ATOM 658 O O . ALA A 1 86 ? -2.367 -9.463 -7.710 1.00 98.44 86 ALA A O 1
ATOM 659 N N . MET A 1 87 ? -1.566 -11.554 -7.741 1.00 98.31 87 MET A N 1
ATOM 660 C CA . MET A 1 87 ? -2.346 -11.952 -8.918 1.00 98.31 87 MET A CA 1
ATOM 661 C C . MET A 1 87 ? -3.855 -11.823 -8.667 1.00 98.31 87 MET A C 1
ATOM 663 O O . MET A 1 87 ? -4.578 -11.285 -9.503 1.00 98.31 87 MET A O 1
ATOM 667 N N . HIS A 1 88 ? -4.333 -12.212 -7.482 1.00 98.31 88 HIS A N 1
ATOM 668 C CA . HIS A 1 88 ? -5.732 -12.027 -7.081 1.00 98.31 88 HIS A CA 1
ATOM 669 C C . HIS A 1 88 ? -6.145 -10.543 -6.973 1.00 98.31 88 HIS A C 1
ATOM 671 O O . HIS A 1 88 ? -7.295 -10.183 -7.239 1.00 98.31 88 HIS A O 1
ATOM 677 N N . ALA A 1 89 ? -5.213 -9.657 -6.617 1.00 98.38 89 ALA A N 1
ATOM 678 C CA . ALA A 1 89 ? -5.406 -8.209 -6.632 1.00 98.38 89 ALA A CA 1
ATOM 679 C C . ALA A 1 89 ? -5.319 -7.591 -8.046 1.00 98.38 89 ALA A C 1
ATOM 681 O O . ALA A 1 89 ? -5.592 -6.400 -8.198 1.00 98.38 89 ALA A O 1
ATOM 682 N N . GLY A 1 90 ? -4.997 -8.381 -9.077 1.00 98.31 90 GLY A N 1
ATOM 683 C CA . GLY A 1 90 ? -4.982 -7.968 -10.483 1.00 98.31 90 GLY A CA 1
ATOM 684 C C . GLY A 1 90 ? -3.606 -7.592 -11.039 1.00 98.31 90 GLY A C 1
ATOM 685 O O . GLY A 1 90 ? -3.532 -7.025 -12.130 1.00 98.31 90 GLY A O 1
ATOM 686 N N . PHE A 1 91 ? -2.516 -7.874 -10.320 1.00 98.69 91 PHE A N 1
ATOM 687 C CA . PHE A 1 91 ? -1.165 -7.737 -10.868 1.00 98.69 91 PHE A CA 1
ATOM 688 C C . PHE A 1 91 ? -0.882 -8.842 -11.892 1.00 98.69 91 PHE A C 1
ATOM 690 O O . PHE A 1 91 ? -1.242 -10.001 -11.696 1.00 98.69 91 PHE A O 1
ATOM 697 N N . THR A 1 92 ? -0.215 -8.483 -12.985 1.00 98.31 92 THR A N 1
ATOM 698 C CA . THR A 1 92 ? 0.321 -9.440 -13.960 1.00 98.31 92 THR A CA 1
ATOM 699 C C . THR A 1 92 ? 1.685 -9.950 -13.498 1.00 98.31 92 THR A C 1
ATOM 701 O O . THR A 1 92 ? 2.361 -9.293 -12.708 1.00 98.31 92 THR A O 1
ATOM 704 N N . SER A 1 93 ? 2.138 -11.091 -14.021 1.00 96.56 93 SER A N 1
ATOM 705 C CA . SER A 1 93 ? 3.459 -11.643 -13.685 1.00 96.56 93 SER A CA 1
ATOM 706 C C . SER A 1 93 ? 4.607 -10.663 -13.961 1.00 96.56 93 SER A C 1
ATOM 708 O O . SER A 1 93 ? 5.540 -10.586 -13.172 1.00 96.56 93 SER A O 1
ATOM 710 N N . ALA A 1 94 ? 4.512 -9.852 -15.021 1.00 97.50 94 ALA A N 1
ATOM 711 C CA . ALA A 1 94 ? 5.515 -8.839 -15.364 1.00 97.50 94 ALA A CA 1
ATOM 712 C C . ALA A 1 94 ? 5.624 -7.691 -14.338 1.00 97.50 94 ALA A C 1
ATOM 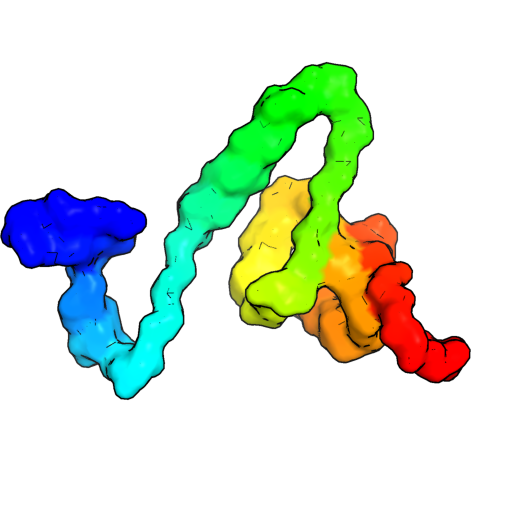714 O O . ALA A 1 94 ? 6.617 -6.963 -14.316 1.00 97.50 94 ALA A O 1
ATOM 715 N N . GLU A 1 95 ? 4.612 -7.513 -13.489 1.00 98.25 95 GLU A N 1
ATOM 716 C CA . GLU A 1 95 ? 4.567 -6.473 -12.455 1.00 98.25 95 GLU A CA 1
ATOM 717 C C . GLU A 1 95 ? 4.966 -6.994 -11.070 1.00 98.25 95 GLU A C 1
ATOM 719 O O . GLU A 1 95 ? 5.125 -6.191 -10.146 1.00 98.25 95 GLU A O 1
ATOM 724 N N . ILE A 1 96 ? 5.135 -8.312 -10.928 1.00 98.44 96 ILE A N 1
ATOM 725 C CA . ILE A 1 96 ? 5.501 -8.989 -9.685 1.00 98.44 96 ILE A CA 1
ATOM 726 C C . ILE A 1 96 ? 7.004 -9.282 -9.708 1.00 98.44 96 ILE A C 1
ATOM 728 O O . ILE A 1 96 ? 7.531 -9.883 -10.640 1.00 98.44 96 ILE A O 1
ATOM 732 N N . MET A 1 97 ? 7.707 -8.851 -8.667 1.00 97.94 97 MET A N 1
ATOM 733 C CA . MET A 1 97 ? 9.093 -9.219 -8.399 1.00 97.94 97 MET A CA 1
ATOM 734 C C . MET A 1 97 ? 9.124 -10.192 -7.234 1.00 97.94 97 MET A C 1
ATOM 736 O O . MET A 1 97 ? 8.576 -9.877 -6.186 1.00 97.94 97 MET A O 1
ATOM 740 N N . PHE A 1 98 ? 9.747 -11.350 -7.417 1.00 96.00 98 PHE A N 1
ATOM 741 C CA . PHE A 1 98 ? 9.898 -12.336 -6.355 1.00 96.00 98 PHE A CA 1
ATOM 742 C C . PHE A 1 98 ? 11.305 -12.222 -5.758 1.00 96.00 98 PHE A C 1
ATOM 744 O O . PHE A 1 98 ? 12.289 -12.452 -6.461 1.00 96.00 98 PHE A O 1
ATOM 751 N N . THR A 1 99 ? 11.404 -11.812 -4.490 1.00 95.38 99 THR A N 1
ATOM 752 C CA . THR A 1 99 ? 12.672 -11.628 -3.757 1.00 95.38 99 THR A CA 1
ATOM 753 C C . THR A 1 99 ? 12.699 -12.415 -2.441 1.00 95.38 99 THR A C 1
ATOM 755 O O . THR A 1 99 ? 12.871 -11.846 -1.357 1.00 95.38 99 THR A O 1
ATOM 758 N N . PRO A 1 100 ? 12.512 -13.743 -2.492 1.00 91.69 100 PRO A N 1
ATOM 759 C CA . PRO A 1 100 ? 12.513 -14.550 -1.287 1.00 91.69 100 PRO A CA 1
ATOM 760 C C . PRO A 1 100 ? 13.921 -14.636 -0.677 1.00 91.69 100 PRO A C 1
ATOM 762 O O . PRO A 1 100 ? 14.934 -14.422 -1.345 1.00 91.69 100 PRO A O 1
ATOM 765 N N . SER A 1 101 ? 13.993 -14.989 0.605 1.00 88.75 101 SER A N 1
ATOM 766 C CA . SER A 1 101 ? 15.254 -15.286 1.288 1.00 88.75 101 SER A CA 1
ATOM 767 C C . SER A 1 101 ? 15.118 -16.599 2.042 1.00 88.75 101 SER A C 1
ATOM 769 O O . SER A 1 101 ? 14.222 -16.735 2.872 1.00 88.75 101 SER A O 1
ATOM 771 N N . GLY A 1 102 ? 16.009 -17.553 1.759 1.00 86.25 102 GLY A N 1
ATOM 772 C CA . GLY A 1 102 ? 16.040 -18.846 2.446 1.00 86.25 102 GLY A CA 1
ATOM 773 C C . GLY A 1 102 ? 14.825 -19.738 2.177 1.00 86.25 102 GLY A C 1
ATOM 774 O O . GLY A 1 102 ? 14.417 -20.471 3.074 1.00 86.25 102 GLY A O 1
ATOM 775 N N . VAL A 1 103 ? 14.241 -19.653 0.980 1.00 86.69 103 VAL A N 1
ATOM 776 C CA . VAL A 1 103 ? 13.113 -20.500 0.563 1.00 86.69 103 VAL A CA 1
ATOM 777 C C . VAL A 1 103 ? 13.592 -21.719 -0.219 1.00 86.69 103 VAL A C 1
ATOM 779 O O . VAL A 1 103 ? 14.727 -21.744 -0.702 1.00 86.69 103 VAL A O 1
ATOM 782 N N . ASP A 1 104 ? 12.733 -22.733 -0.307 1.00 87.75 104 ASP A N 1
ATOM 783 C CA . ASP A 1 104 ? 12.988 -23.935 -1.099 1.00 87.75 104 ASP A CA 1
ATOM 784 C C . ASP A 1 104 ? 13.089 -23.593 -2.598 1.00 87.75 104 ASP A C 1
ATOM 786 O O . ASP A 1 104 ? 12.496 -22.621 -3.059 1.00 87.75 104 ASP A O 1
ATOM 790 N N . PHE A 1 105 ? 13.835 -24.390 -3.363 1.00 83.50 105 PHE A N 1
ATOM 791 C CA . PHE A 1 105 ? 13.925 -24.221 -4.815 1.00 83.50 105 PHE A CA 1
ATOM 792 C C . PHE A 1 105 ? 12.608 -24.535 -5.534 1.00 83.50 105 PHE A C 1
ATOM 794 O O . PHE A 1 105 ? 12.436 -24.106 -6.674 1.00 83.50 105 PHE A O 1
ATOM 801 N N . ASP A 1 106 ? 11.711 -25.279 -4.884 1.00 86.31 106 ASP A N 1
ATOM 802 C CA . ASP A 1 106 ? 10.394 -25.628 -5.412 1.00 86.31 106 ASP A CA 1
ATOM 803 C C . ASP A 1 106 ? 9.341 -24.502 -5.257 1.00 86.31 106 ASP A C 1
ATOM 805 O O . ASP A 1 106 ? 8.231 -24.643 -5.780 1.00 86.31 106 ASP A O 1
ATOM 809 N N . GLU A 1 107 ? 9.648 -23.403 -4.544 1.00 73.44 107 GLU A N 1
ATOM 810 C CA . GLU A 1 107 ? 8.816 -22.176 -4.528 1.00 73.44 107 GLU A CA 1
ATOM 811 C C . GLU A 1 107 ? 8.954 -21.356 -5.823 1.00 73.44 107 GLU A C 1
ATOM 813 O O . GLU A 1 107 ? 7.893 -20.972 -6.374 1.00 73.44 107 GLU A O 1
#

Radius of gyration: 17.1 Å; chains: 1; bounding box: 36×46×36 Å